Protein AF-A0A965CAP6-F1 (afdb_monomer_lite)

Secondary structure (DSSP, 8-state):
---TT--HHHHHHHHHHHHHHHHT--GGGGS-HHHHHHHH--HHHHHHHHHHHHTT---S-HHHHHHHHHHHHHHHHHHHHHH--

Foldseek 3Di:
DDPPPDDPVRVVVVVVVVVVVVVVDDPLV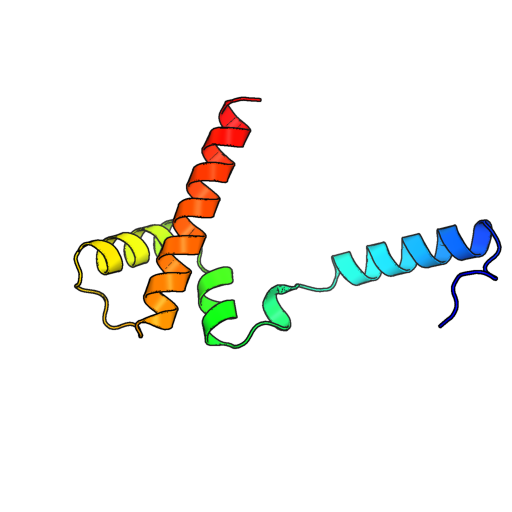PPDPLLSVLVPDDLVRLVVLLVCLVVVNDPDDPVSSVSSVVVNVVVVVVVVVVVVD

Sequence (85 aa):
MNTDNLTPEQQEQYAAFLQEFMKNVDPTDYLPPSKREIAKMDMDTLKQEYEMVQNKTSQRSSTQRALITQRYEYEQTKQQQNEQN

Radius of gyration: 19.12 Å; chains: 1; bounding box: 45×30×44 Å

pLDDT: mean 85.77, std 11.87, range [47.5, 97.38]

Structure (mmCIF, N/CA/C/O backbone):
data_AF-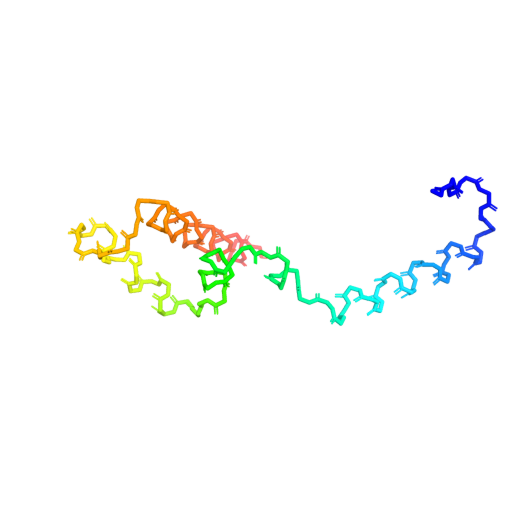A0A965CAP6-F1
#
_entry.id   AF-A0A965CAP6-F1
#
loop_
_atom_site.group_PDB
_atom_site.id
_atom_site.type_symbol
_atom_site.label_atom_id
_atom_site.label_alt_id
_atom_site.label_comp_id
_atom_site.label_asym_id
_atom_site.label_entity_id
_atom_site.label_seq_id
_atom_site.pdbx_PDB_ins_code
_atom_site.Cartn_x
_atom_site.Cartn_y
_atom_site.Cartn_z
_atom_site.occupancy
_atom_site.B_iso_or_equiv
_atom_site.auth_seq_id
_atom_site.auth_comp_id
_atom_site.auth_asym_id
_atom_site.auth_atom_id
_atom_site.pdbx_PDB_model_num
ATOM 1 N N . MET A 1 1 ? 29.258 -12.424 -11.532 1.00 49.88 1 MET A N 1
ATOM 2 C CA . MET A 1 1 ? 29.633 -12.496 -12.959 1.00 49.88 1 MET A CA 1
ATOM 3 C C . MET A 1 1 ? 30.190 -11.134 -13.334 1.00 49.88 1 MET A C 1
ATOM 5 O O . MET A 1 1 ? 29.503 -10.157 -13.077 1.00 49.88 1 MET A O 1
ATOM 9 N N . ASN A 1 2 ? 31.427 -11.059 -13.834 1.00 47.50 2 ASN A N 1
ATOM 10 C CA . ASN A 1 2 ? 32.018 -9.804 -14.313 1.00 47.50 2 ASN A CA 1
ATOM 11 C C . ASN A 1 2 ? 31.447 -9.511 -15.706 1.00 47.50 2 ASN A C 1
ATOM 13 O O . ASN A 1 2 ? 31.662 -10.299 -16.624 1.00 47.50 2 ASN A O 1
ATOM 17 N N . THR A 1 3 ? 30.688 -8.426 -15.850 1.00 55.97 3 THR A N 1
ATOM 18 C CA . THR 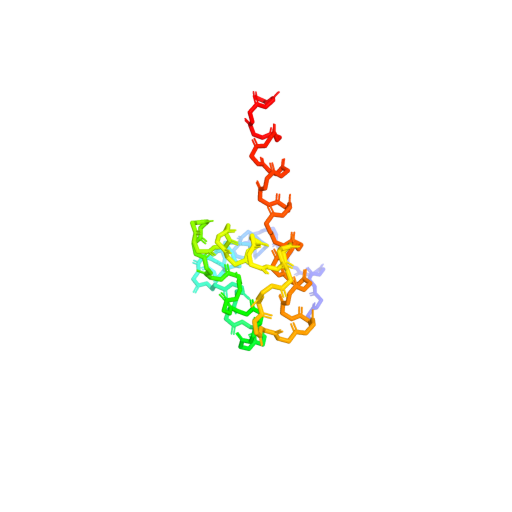A 1 3 ? 30.052 -8.015 -17.117 1.00 55.97 3 THR A CA 1
ATOM 19 C C . THR A 1 3 ? 31.000 -7.264 -18.052 1.00 55.97 3 THR A C 1
ATOM 21 O O . THR A 1 3 ? 30.643 -7.003 -19.196 1.00 55.97 3 THR A O 1
ATOM 24 N N . ASP A 1 4 ? 32.221 -6.970 -17.601 1.00 60.38 4 ASP A N 1
ATOM 25 C CA . ASP A 1 4 ? 33.198 -6.134 -18.315 1.00 60.38 4 ASP A CA 1
ATOM 26 C C . ASP A 1 4 ? 33.809 -6.787 -19.573 1.00 60.38 4 ASP A C 1
ATOM 28 O O . ASP A 1 4 ? 34.603 -6.158 -20.261 1.00 60.38 4 ASP A O 1
ATOM 32 N N . ASN A 1 5 ? 33.434 -8.030 -19.901 1.00 61.56 5 ASN A N 1
ATOM 33 C CA . ASN A 1 5 ? 33.964 -8.792 -21.043 1.00 61.56 5 ASN A CA 1
ATOM 34 C C . ASN A 1 5 ? 32.889 -9.253 -22.051 1.00 61.56 5 ASN A C 1
ATOM 36 O O . ASN A 1 5 ? 33.136 -10.176 -22.825 1.00 61.56 5 ASN A O 1
ATOM 40 N N . LEU A 1 6 ? 31.694 -8.653 -22.050 1.00 68.62 6 LEU A N 1
ATOM 41 C CA . LEU A 1 6 ? 30.652 -8.965 -23.040 1.00 68.62 6 LEU A CA 1
ATOM 42 C C . LEU A 1 6 ? 30.822 -8.099 -24.292 1.00 68.62 6 LEU A C 1
ATOM 44 O O . LEU A 1 6 ? 30.968 -6.879 -24.183 1.00 68.62 6 LEU A O 1
ATOM 48 N N . THR A 1 7 ? 30.757 -8.711 -25.478 1.00 81.00 7 THR A N 1
ATOM 49 C CA . THR A 1 7 ? 30.698 -7.956 -26.741 1.00 81.00 7 THR A CA 1
ATOM 50 C C . THR A 1 7 ? 29.397 -7.141 -26.814 1.00 81.00 7 THR A C 1
ATOM 52 O O . THR A 1 7 ? 28.417 -7.515 -26.166 1.00 81.00 7 THR A O 1
ATOM 55 N N . PRO A 1 8 ? 29.332 -6.051 -27.605 1.00 79.44 8 PRO A N 1
ATOM 56 C CA . PRO A 1 8 ? 28.114 -5.241 -27.727 1.00 79.44 8 PRO A CA 1
ATOM 57 C C . PRO A 1 8 ? 26.864 -6.065 -28.082 1.00 79.44 8 PRO A C 1
ATOM 59 O O . PRO A 1 8 ? 25.804 -5.871 -27.499 1.00 79.44 8 PRO A O 1
ATOM 62 N N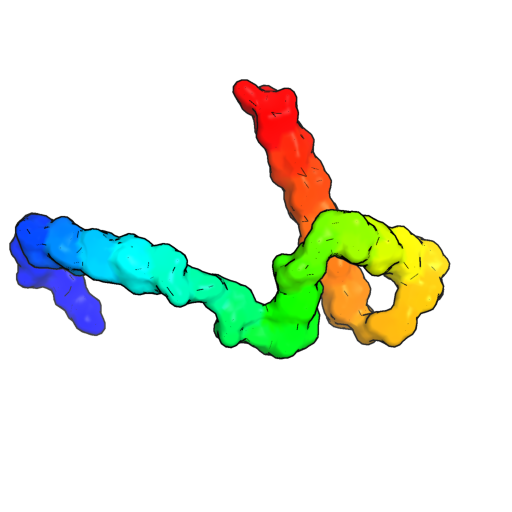 . GLU A 1 9 ? 27.014 -7.059 -28.959 1.00 78.88 9 GLU A N 1
ATOM 63 C CA . GLU A 1 9 ? 25.935 -7.971 -29.357 1.00 78.88 9 GLU A CA 1
ATOM 64 C C . GLU A 1 9 ? 25.473 -8.878 -28.199 1.00 78.88 9 GLU A C 1
ATOM 66 O O . GLU A 1 9 ? 24.280 -9.108 -28.009 1.00 78.88 9 GLU A O 1
ATOM 71 N N . GLN A 1 10 ? 26.398 -9.342 -27.353 1.00 79.69 10 GLN A N 1
ATOM 72 C CA . GLN A 1 10 ? 26.059 -10.116 -26.155 1.00 79.69 10 GLN A CA 1
ATOM 73 C C . GLN A 1 10 ? 25.403 -9.255 -25.070 1.00 79.69 10 GLN A C 1
ATOM 75 O O . GLN A 1 10 ? 24.552 -9.751 -24.332 1.00 79.69 10 GLN A O 1
ATOM 80 N N . GLN A 1 11 ? 25.771 -7.974 -24.968 1.00 80.12 11 GLN A N 1
ATOM 81 C CA . GLN A 1 11 ? 25.106 -7.029 -24.068 1.00 80.12 11 GLN A CA 1
ATOM 82 C C . GLN A 1 11 ? 23.654 -6.799 -24.496 1.00 80.12 11 GLN A C 1
ATOM 84 O O . GLN A 1 11 ? 22.763 -6.797 -23.648 1.00 80.12 11 GLN A O 1
ATOM 89 N N . GLU A 1 12 ? 23.405 -6.671 -25.799 1.00 80.88 12 GLU A N 1
ATOM 90 C CA . GLU A 1 12 ? 22.063 -6.488 -26.354 1.00 80.88 12 GLU A CA 1
ATOM 91 C C . GLU A 1 12 ? 21.188 -7.736 -26.153 1.00 80.88 12 GLU A C 1
ATOM 93 O O . GLU A 1 12 ? 20.059 -7.634 -25.672 1.00 80.88 12 GLU A O 1
ATOM 98 N N . GLN A 1 13 ? 21.737 -8.932 -26.396 1.00 83.00 13 GLN A N 1
ATOM 99 C CA . GLN A 1 13 ? 21.044 -10.194 -26.112 1.00 83.00 13 GLN A CA 1
ATOM 100 C C . GLN A 1 13 ? 20.758 -10.386 -24.618 1.00 83.00 13 GLN A C 1
ATOM 102 O O . GLN A 1 13 ? 19.673 -10.831 -24.243 1.00 83.00 13 GLN A O 1
ATOM 107 N N . TYR A 1 14 ? 21.703 -10.024 -23.749 1.00 81.50 14 TYR A N 1
ATOM 108 C CA . TYR A 1 14 ? 21.510 -10.094 -22.303 1.00 81.50 14 TYR A CA 1
ATOM 109 C C . TYR A 1 14 ? 20.452 -9.096 -21.815 1.00 81.50 14 TYR A C 1
ATOM 111 O O . TYR A 1 14 ? 19.614 -9.444 -20.983 1.00 81.50 14 TYR A O 1
ATOM 119 N N . ALA A 1 15 ? 20.439 -7.877 -22.360 1.00 82.12 15 ALA A N 1
ATOM 120 C CA . ALA A 1 15 ? 19.412 -6.884 -22.066 1.00 82.12 15 ALA A CA 1
ATOM 121 C C . ALA A 1 15 ? 18.023 -7.363 -22.514 1.00 82.12 15 ALA A C 1
ATOM 123 O O . ALA A 1 15 ? 17.072 -7.268 -21.738 1.00 82.12 15 ALA A O 1
ATOM 124 N N . ALA A 1 16 ? 17.910 -7.943 -23.713 1.00 85.00 16 ALA A N 1
ATOM 125 C CA . ALA A 1 16 ? 16.663 -8.521 -24.211 1.00 85.00 16 ALA A CA 1
ATOM 126 C C . ALA A 1 16 ? 16.174 -9.680 -23.326 1.00 85.00 16 ALA A C 1
ATOM 128 O O . ALA A 1 16 ? 15.001 -9.720 -22.952 1.00 85.00 16 ALA A O 1
ATOM 129 N N . PHE A 1 17 ? 17.084 -10.569 -22.916 1.00 84.50 17 PHE A N 1
ATOM 130 C CA . PHE A 1 17 ? 16.787 -11.660 -21.988 1.00 84.50 17 PHE A CA 1
ATOM 131 C C . PHE A 1 17 ? 16.287 -11.146 -20.634 1.00 84.50 17 PHE A C 1
ATOM 133 O O . PHE A 1 17 ? 15.257 -11.604 -20.143 1.00 84.50 17 PHE A O 1
ATOM 140 N N . LEU A 1 18 ? 16.979 -10.174 -20.031 1.00 83.38 18 LEU A N 1
ATOM 141 C CA . LEU A 1 18 ? 16.538 -9.571 -18.774 1.00 83.38 18 LEU A CA 1
ATOM 142 C C . LEU A 1 18 ? 15.170 -8.905 -18.923 1.00 83.38 18 LEU A C 1
ATOM 144 O O . LEU A 1 18 ? 14.335 -9.022 -18.030 1.00 83.38 18 LEU A O 1
ATOM 148 N N . GLN A 1 19 ? 14.916 -8.238 -20.047 1.00 84.00 19 GLN A N 1
ATOM 149 C CA . GLN A 1 19 ? 13.640 -7.583 -20.296 1.00 84.00 19 GLN A CA 1
ATOM 150 C C . GLN A 1 19 ? 12.496 -8.599 -20.430 1.00 84.00 19 GLN A C 1
ATOM 152 O O . GLN A 1 19 ? 11.424 -8.379 -19.870 1.00 84.00 19 GLN A O 1
ATOM 157 N N . GLU A 1 20 ? 12.703 -9.723 -21.123 1.00 84.25 20 GLU A N 1
ATOM 158 C CA . GLU A 1 20 ? 11.730 -10.825 -21.159 1.00 84.25 20 GLU A CA 1
ATOM 159 C C . GLU A 1 20 ? 11.550 -11.495 -19.798 1.00 84.25 20 GLU A C 1
ATOM 161 O O . GLU A 1 20 ? 10.422 -11.789 -19.400 1.00 84.25 20 GLU A O 1
ATOM 166 N N . PHE A 1 21 ? 12.634 -11.704 -19.054 1.00 81.38 21 PHE A N 1
ATOM 167 C CA . PHE A 1 21 ? 12.565 -12.274 -17.716 1.00 81.38 21 PHE A CA 1
ATOM 168 C C . PHE A 1 21 ? 11.738 -11.380 -16.786 1.00 81.38 21 PHE A C 1
ATOM 170 O O . PHE A 1 21 ? 10.791 -11.848 -16.160 1.00 81.38 21 PHE A O 1
ATOM 177 N N . MET A 1 22 ? 12.018 -10.075 -16.757 1.00 78.25 22 MET A N 1
ATOM 178 C CA . MET A 1 22 ? 11.283 -9.120 -15.923 1.00 78.25 22 MET A CA 1
ATOM 179 C C . MET A 1 22 ? 9.816 -8.956 -16.342 1.00 78.25 22 MET A C 1
ATOM 181 O O . MET A 1 22 ? 8.985 -8.679 -15.486 1.00 78.25 22 MET A O 1
ATOM 185 N N . LYS A 1 23 ? 9.462 -9.166 -17.620 1.00 80.69 23 LYS A N 1
ATOM 186 C CA . LYS A 1 23 ? 8.054 -9.166 -18.071 1.00 80.69 23 LYS A CA 1
ATOM 187 C C . LYS A 1 23 ? 7.234 -10.311 -17.474 1.00 80.69 23 LYS A C 1
ATOM 189 O O . LYS A 1 23 ? 6.030 -10.159 -17.301 1.00 80.69 23 LYS A O 1
ATOM 194 N N . ASN A 1 24 ? 7.872 -11.440 -17.180 1.00 79.56 24 ASN A N 1
ATOM 195 C CA . ASN A 1 24 ? 7.206 -12.646 -16.684 1.00 79.56 24 ASN A CA 1
ATOM 196 C C . ASN A 1 24 ? 7.267 -12.790 -15.158 1.00 79.56 24 ASN A C 1
ATOM 198 O O . ASN A 1 24 ? 6.759 -13.767 -14.611 1.00 79.56 24 ASN A O 1
ATOM 202 N N . VAL A 1 25 ? 7.903 -11.842 -14.468 1.00 80.81 25 VAL A N 1
ATOM 203 C CA . VAL A 1 25 ? 8.144 -11.910 -13.030 1.00 80.81 25 VAL A CA 1
ATOM 204 C C . VAL A 1 25 ? 7.395 -10.779 -12.339 1.00 80.81 25 VAL A C 1
ATOM 206 O O . VAL A 1 25 ? 7.733 -9.612 -12.511 1.00 80.81 25 VAL A O 1
ATOM 209 N N . ASP A 1 26 ? 6.404 -11.129 -11.516 1.00 81.38 26 ASP A N 1
ATOM 210 C CA . ASP A 1 26 ? 5.758 -10.181 -10.609 1.00 81.38 26 ASP A CA 1
ATOM 211 C C . ASP A 1 26 ? 6.697 -9.923 -9.411 1.00 81.38 26 ASP A C 1
ATOM 213 O O . ASP A 1 26 ? 6.933 -10.828 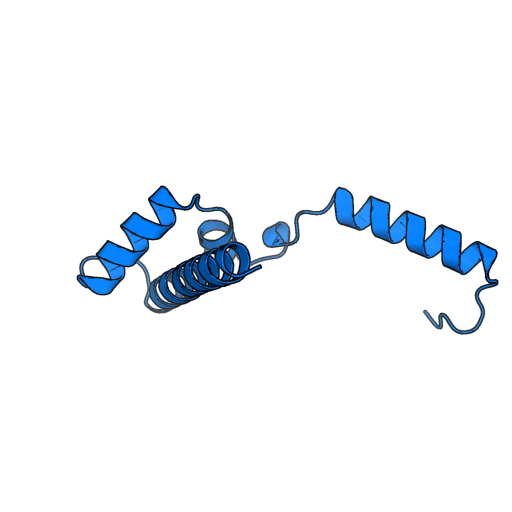-8.602 1.00 81.38 26 ASP A O 1
ATOM 217 N N . PRO A 1 27 ? 7.239 -8.701 -9.237 1.00 80.06 27 PRO A N 1
ATOM 218 C CA . PRO A 1 27 ? 8.140 -8.392 -8.127 1.00 80.06 27 PRO A CA 1
ATOM 219 C C . PRO A 1 27 ? 7.499 -8.631 -6.753 1.00 80.06 27 PRO A C 1
ATOM 221 O O . PRO A 1 27 ? 8.199 -8.864 -5.763 1.00 80.06 27 PRO A O 1
ATOM 224 N N . THR A 1 28 ? 6.166 -8.591 -6.671 1.00 84.88 28 THR A N 1
ATOM 225 C CA . THR A 1 28 ? 5.442 -8.806 -5.417 1.00 84.88 28 THR A CA 1
ATOM 226 C C . THR A 1 28 ? 5.470 -10.266 -4.958 1.00 84.88 28 THR A C 1
ATOM 228 O O . THR A 1 28 ? 5.281 -10.534 -3.767 1.00 84.88 28 THR A O 1
ATOM 231 N N . ASP A 1 29 ? 5.801 -11.216 -5.839 1.00 85.62 29 ASP A N 1
ATOM 232 C CA . ASP A 1 29 ? 5.893 -12.640 -5.501 1.00 85.62 29 ASP A CA 1
ATOM 233 C C . ASP A 1 29 ? 7.112 -12.995 -4.639 1.00 85.62 29 ASP A C 1
ATOM 235 O O . ASP A 1 29 ? 7.152 -14.067 -4.029 1.00 85.62 29 ASP A O 1
ATOM 239 N N . TYR A 1 30 ? 8.055 -12.068 -4.483 1.00 85.50 30 TYR A N 1
ATOM 240 C CA . TYR A 1 30 ? 9.178 -12.186 -3.547 1.00 85.50 30 TYR A CA 1
ATOM 241 C C . TYR A 1 30 ? 8.949 -11.417 -2.243 1.00 85.50 30 TYR A C 1
ATOM 243 O O . TYR A 1 30 ? 9.762 -11.493 -1.322 1.00 85.50 30 TYR A O 1
ATOM 251 N N . LEU A 1 31 ? 7.831 -10.692 -2.126 1.00 85.19 31 LEU A N 1
ATOM 252 C CA . LEU A 1 31 ? 7.470 -10.028 -0.881 1.00 85.19 31 LEU A CA 1
ATOM 253 C C . LEU A 1 31 ? 6.947 -11.046 0.143 1.00 85.19 31 LEU A C 1
ATOM 255 O O . LEU A 1 31 ? 6.242 -11.995 -0.230 1.00 85.19 31 LEU A O 1
ATOM 259 N N . PRO A 1 32 ? 7.205 -10.819 1.446 1.00 89.44 32 PRO A N 1
ATOM 260 C CA . PRO A 1 32 ? 6.533 -11.545 2.515 1.00 89.44 32 PRO A CA 1
ATOM 261 C C . PRO A 1 32 ? 5.005 -11.479 2.359 1.00 89.44 32 PRO A C 1
ATOM 263 O O . PRO A 1 32 ? 4.502 -10.439 1.919 1.00 89.44 32 PRO A O 1
ATOM 266 N N . PRO A 1 33 ? 4.253 -12.520 2.769 1.00 87.38 33 PRO A N 1
ATOM 267 C CA . PRO A 1 33 ? 2.811 -12.614 2.523 1.00 87.38 33 PRO A CA 1
ATOM 268 C C . PRO A 1 33 ? 2.019 -11.363 2.923 1.00 87.38 33 PRO A C 1
ATOM 270 O O . PRO A 1 33 ? 1.211 -10.871 2.145 1.00 87.38 33 PRO A O 1
ATOM 273 N N . SER A 1 34 ? 2.320 -10.781 4.086 1.00 84.00 34 SER A N 1
ATOM 274 C CA . SER A 1 34 ? 1.642 -9.581 4.594 1.00 84.00 34 SER A CA 1
ATOM 275 C C . SER A 1 34 ? 1.889 -8.324 3.756 1.00 84.00 34 SER A C 1
ATOM 277 O O . SER A 1 34 ? 1.008 -7.477 3.640 1.00 84.00 34 SER A O 1
ATOM 279 N N . LYS A 1 35 ? 3.078 -8.189 3.159 1.00 87.81 35 LYS A N 1
ATOM 280 C CA . LYS A 1 35 ? 3.403 -7.079 2.254 1.00 87.81 35 LYS A CA 1
ATOM 281 C C . LYS A 1 35 ? 2.810 -7.311 0.869 1.00 87.81 35 LYS A C 1
ATOM 283 O O . LYS A 1 35 ? 2.332 -6.366 0.253 1.00 87.81 35 LYS A O 1
ATOM 288 N N . ARG A 1 36 ? 2.821 -8.563 0.403 1.00 91.00 36 ARG A N 1
ATOM 289 C CA . ARG A 1 36 ? 2.236 -8.966 -0.879 1.00 91.00 36 ARG A CA 1
ATOM 290 C C . ARG A 1 36 ? 0.733 -8.728 -0.912 1.00 91.00 36 ARG A C 1
ATOM 292 O O . ARG A 1 36 ? 0.248 -8.170 -1.884 1.00 91.00 36 ARG A O 1
ATOM 299 N N . GLU A 1 37 ? 0.026 -9.105 0.153 1.00 91.88 37 GLU A N 1
ATOM 300 C CA . GLU A 1 37 ? -1.411 -8.853 0.301 1.00 91.88 37 GLU A CA 1
ATOM 301 C C . GLU A 1 37 ? -1.715 -7.365 0.094 1.00 91.88 37 GLU A C 1
ATOM 303 O O . GLU A 1 37 ? -2.485 -7.011 -0.792 1.00 91.88 37 GLU A O 1
ATOM 308 N N . ILE A 1 38 ? -1.032 -6.489 0.838 1.00 92.25 38 ILE A N 1
ATOM 309 C CA . ILE A 1 38 ? -1.242 -5.038 0.757 1.00 92.25 38 ILE A CA 1
ATOM 310 C C . ILE A 1 38 ? -0.848 -4.491 -0.617 1.00 92.25 38 ILE A C 1
ATOM 312 O O . ILE A 1 38 ? -1.538 -3.615 -1.123 1.00 92.25 38 ILE A O 1
ATOM 316 N N . ALA A 1 39 ? 0.221 -4.998 -1.237 1.00 89.50 39 ALA A N 1
ATOM 317 C CA . ALA A 1 39 ? 0.659 -4.571 -2.567 1.00 89.50 39 ALA A CA 1
ATOM 318 C C . ALA A 1 39 ? -0.329 -4.959 -3.680 1.00 89.50 39 ALA A C 1
ATOM 320 O O . ALA A 1 39 ? -0.462 -4.215 -4.648 1.00 89.50 39 ALA A O 1
ATOM 321 N N . LYS A 1 40 ? -1.023 -6.095 -3.533 1.00 90.94 40 LYS A N 1
ATOM 322 C CA . LYS A 1 40 ? -1.991 -6.610 -4.513 1.00 90.94 40 LYS A CA 1
ATOM 323 C C . LYS A 1 40 ? -3.426 -6.106 -4.301 1.00 90.94 40 LYS A C 1
ATOM 325 O O . LYS A 1 40 ? -4.260 -6.365 -5.161 1.00 90.94 40 LYS A O 1
ATOM 330 N N . MET A 1 41 ? -3.733 -5.398 -3.207 1.00 93.38 41 MET A N 1
ATOM 331 C CA . MET A 1 41 ? -5.065 -4.799 -3.016 1.00 93.38 41 MET A CA 1
ATOM 332 C C . MET A 1 41 ? -5.374 -3.810 -4.146 1.00 93.38 41 MET A C 1
ATOM 334 O O . MET A 1 41 ? -4.522 -3.002 -4.520 1.00 93.38 41 MET A O 1
ATOM 338 N N . ASP A 1 42 ? -6.595 -3.824 -4.656 1.00 94.38 42 ASP A N 1
ATOM 339 C CA . ASP A 1 42 ? -7.087 -2.765 -5.533 1.00 94.38 42 ASP A CA 1
ATOM 340 C C . ASP A 1 42 ? -7.233 -1.434 -4.766 1.00 94.38 42 ASP A C 1
ATOM 342 O O . ASP A 1 42 ? -7.130 -1.385 -3.535 1.00 94.38 42 ASP A O 1
ATOM 346 N N . MET A 1 43 ? -7.434 -0.336 -5.498 1.00 93.25 43 MET A N 1
ATOM 347 C CA . MET A 1 43 ? -7.495 1.000 -4.901 1.00 93.25 43 MET A CA 1
ATOM 348 C C . MET A 1 43 ? -8.725 1.223 -4.018 1.00 93.25 43 MET A C 1
ATOM 350 O O . MET A 1 43 ? -8.612 1.962 -3.039 1.00 93.25 43 MET A O 1
ATOM 354 N N . ASP A 1 44 ? -9.860 0.587 -4.311 1.00 94.50 44 ASP A N 1
ATOM 355 C CA . ASP A 1 44 ? -11.082 0.751 -3.519 1.00 94.50 44 ASP A CA 1
ATOM 356 C C . ASP A 1 44 ? -10.928 0.046 -2.168 1.00 94.50 44 ASP A C 1
ATOM 358 O O . ASP A 1 44 ? -11.155 0.648 -1.114 1.00 94.50 44 ASP A O 1
ATOM 362 N N . THR A 1 45 ? -10.423 -1.190 -2.186 1.00 95.75 45 THR A N 1
ATOM 363 C CA . THR A 1 45 ? -10.074 -1.940 -0.973 1.00 95.75 45 THR A CA 1
ATOM 364 C C . THR A 1 45 ? -9.001 -1.212 -0.164 1.00 95.75 45 THR A C 1
ATOM 366 O O . THR A 1 45 ? -9.131 -1.064 1.053 1.00 95.75 45 THR A O 1
ATOM 369 N N . LEU A 1 46 ? -7.950 -0.710 -0.824 1.00 96.06 46 LEU A N 1
ATOM 370 C CA . LEU A 1 46 ? -6.878 0.032 -0.159 1.00 96.06 46 LEU A CA 1
ATOM 371 C C . LEU A 1 46 ? -7.406 1.306 0.514 1.00 96.06 46 LEU A C 1
ATOM 373 O O . LEU A 1 46 ? -7.003 1.612 1.637 1.00 96.06 46 LEU A O 1
ATOM 377 N N . LYS A 1 47 ? -8.316 2.029 -0.146 1.00 96.50 47 LYS A N 1
ATOM 378 C CA . LYS A 1 47 ? -8.959 3.225 0.403 1.00 96.50 47 LYS A CA 1
ATOM 379 C C . LYS A 1 47 ? -9.794 2.899 1.636 1.00 96.50 47 LYS A C 1
ATOM 381 O O . LYS A 1 47 ? -9.653 3.566 2.657 1.00 96.50 47 LYS A O 1
ATOM 386 N N . GLN A 1 48 ? -10.632 1.868 1.566 1.00 96.94 48 GLN A N 1
ATOM 387 C CA . GLN A 1 48 ? -11.458 1.459 2.700 1.00 96.94 48 GLN A CA 1
ATOM 388 C C . GLN A 1 48 ? -10.593 1.067 3.907 1.00 96.94 48 GLN A C 1
ATOM 390 O O . GLN A 1 48 ? -10.838 1.504 5.032 1.00 96.94 48 GLN A O 1
ATOM 395 N N . GLU A 1 49 ? -9.547 0.274 3.677 1.00 96.06 49 GLU A N 1
ATOM 396 C CA . GLU A 1 49 ? -8.595 -0.113 4.719 1.00 96.06 49 GLU A CA 1
ATOM 397 C C . GLU A 1 49 ? -7.870 1.107 5.300 1.00 96.06 49 GLU A C 1
ATOM 399 O O . GLU A 1 49 ? -7.727 1.219 6.519 1.00 96.06 49 GLU A O 1
ATOM 404 N N . TYR A 1 50 ? -7.468 2.060 4.456 1.00 97.19 50 TYR A N 1
ATOM 405 C CA . TYR A 1 50 ? -6.892 3.327 4.899 1.00 97.19 50 TYR A CA 1
ATOM 406 C C . TYR A 1 50 ? -7.851 4.097 5.814 1.00 97.19 50 TYR A C 1
ATOM 408 O O . TYR A 1 50 ? -7.456 4.505 6.905 1.00 97.19 50 TYR A O 1
ATOM 416 N N . GLU A 1 51 ? -9.122 4.243 5.439 1.00 97.31 51 GLU A N 1
ATOM 417 C CA . GLU A 1 51 ? -10.132 4.914 6.265 1.00 97.31 51 GLU A CA 1
ATOM 418 C C . GLU A 1 51 ? -10.319 4.214 7.618 1.00 97.31 51 GLU A C 1
ATOM 420 O O . GLU A 1 51 ? -10.383 4.872 8.658 1.00 97.31 51 GLU A O 1
ATOM 425 N N . MET A 1 52 ? -10.328 2.878 7.646 1.00 97.38 52 MET A N 1
ATOM 426 C CA . MET A 1 52 ? -10.377 2.111 8.897 1.00 97.38 52 MET A CA 1
ATOM 427 C C . MET A 1 52 ? -9.131 2.328 9.767 1.00 97.38 52 MET A C 1
ATOM 429 O O . MET A 1 52 ? -9.225 2.364 10.998 1.00 97.38 52 MET A O 1
ATOM 433 N N . VAL A 1 53 ? -7.953 2.476 9.154 1.00 96.88 53 VAL A N 1
ATOM 434 C CA . VAL A 1 53 ? -6.709 2.816 9.858 1.00 96.88 53 VAL A CA 1
ATOM 435 C C . VAL A 1 53 ? -6.796 4.219 10.458 1.00 96.88 53 VAL A C 1
ATOM 437 O O . VAL A 1 53 ? -6.514 4.378 11.647 1.00 96.88 53 VAL A O 1
ATOM 440 N N . GLN A 1 54 ? -7.235 5.214 9.681 1.00 96.69 54 GLN A N 1
ATOM 441 C CA . GLN A 1 54 ? -7.362 6.604 10.139 1.00 96.69 54 GLN A CA 1
ATOM 442 C C . GLN A 1 54 ? -8.404 6.751 11.253 1.00 96.69 54 GLN A C 1
ATOM 444 O O . GLN A 1 54 ? -8.153 7.406 12.265 1.00 96.69 54 GLN A O 1
ATOM 449 N N . ASN A 1 55 ? -9.532 6.049 11.131 1.00 97.31 55 ASN A N 1
ATOM 450 C CA . ASN A 1 55 ? -10.589 6.016 12.142 1.00 97.31 55 ASN A CA 1
ATOM 451 C C . ASN A 1 55 ? -10.237 5.153 13.366 1.00 97.31 55 ASN A C 1
ATOM 453 O O . ASN A 1 55 ? -11.031 5.062 14.301 1.00 97.31 55 ASN A O 1
ATOM 457 N N . LYS A 1 56 ? -9.052 4.524 13.386 1.00 94.88 56 LYS A N 1
ATOM 458 C CA . LYS A 1 56 ? -8.572 3.637 14.462 1.00 94.88 56 LYS A CA 1
ATOM 459 C C . LYS A 1 56 ? -9.495 2.441 14.732 1.00 94.88 56 LYS A C 1
ATOM 461 O O . LYS A 1 56 ? -9.523 1.919 15.844 1.00 94.88 56 LYS A O 1
ATOM 466 N N . THR A 1 57 ? -10.223 1.986 13.716 1.00 96.31 57 THR A N 1
ATOM 467 C CA . THR A 1 57 ? -11.135 0.830 13.782 1.00 96.31 57 THR A CA 1
ATOM 468 C C . THR A 1 57 ? -10.542 -0.436 13.156 1.00 96.31 57 THR A C 1
ATOM 470 O O . THR A 1 57 ? -11.079 -1.527 13.348 1.00 96.31 57 THR A O 1
ATOM 473 N N . SER A 1 58 ? -9.418 -0.320 12.437 1.00 94.12 58 SER A N 1
ATOM 474 C CA . SER A 1 58 ? -8.724 -1.458 11.826 1.00 94.12 58 SER A CA 1
ATOM 475 C C . SER A 1 58 ? -8.187 -2.453 12.864 1.00 94.12 58 SER A C 1
ATOM 477 O O . SER A 1 58 ? -7.451 -2.088 13.782 1.00 94.12 58 SER A O 1
ATOM 479 N N . GLN A 1 59 ? -8.490 -3.736 12.653 1.00 95.38 59 GLN A N 1
ATOM 480 C CA . GLN A 1 59 ? -8.004 -4.861 13.468 1.00 95.38 59 GLN A CA 1
ATOM 481 C C . GLN A 1 59 ? -6.621 -5.374 13.030 1.00 95.38 59 GLN A C 1
ATOM 483 O O . GLN A 1 59 ? -6.067 -6.292 13.634 1.00 95.38 59 GLN A O 1
ATOM 488 N N . ARG A 1 60 ? -6.044 -4.802 11.967 1.00 93.50 60 ARG A N 1
ATOM 489 C CA . ARG A 1 60 ? -4.744 -5.222 11.426 1.00 93.50 60 ARG A CA 1
ATOM 490 C C . ARG A 1 60 ? -3.602 -4.865 12.370 1.00 93.50 60 ARG A C 1
ATOM 492 O O . ARG A 1 60 ? -3.722 -3.946 13.176 1.00 93.50 60 ARG A O 1
ATOM 499 N N . SER A 1 61 ? -2.462 -5.542 12.241 1.00 95.00 61 SER A N 1
ATOM 500 C CA . SER A 1 61 ? -1.262 -5.239 13.040 1.00 95.00 61 SER A CA 1
ATOM 501 C C . SER A 1 61 ? -0.720 -3.829 12.766 1.00 95.00 61 SER A C 1
ATOM 503 O O . SER A 1 61 ? -0.925 -3.277 11.686 1.00 95.00 61 SER A O 1
ATOM 505 N N . SER A 1 62 ? 0.023 -3.244 13.712 1.00 93.94 62 SER A N 1
ATOM 506 C CA . SER A 1 62 ? 0.623 -1.905 13.553 1.00 93.94 62 SER A CA 1
ATOM 507 C C . SER A 1 62 ? 1.457 -1.773 12.276 1.00 93.94 62 SER A C 1
ATOM 509 O O . SER A 1 62 ? 1.342 -0.775 11.569 1.00 93.94 62 SER A O 1
ATOM 511 N N . THR A 1 63 ? 2.235 -2.803 11.944 1.00 93.00 63 THR A N 1
ATOM 512 C CA . THR A 1 63 ? 3.030 -2.862 10.715 1.00 93.00 63 THR A CA 1
ATOM 513 C C . THR A 1 63 ? 2.157 -2.860 9.462 1.00 93.00 63 THR A C 1
ATOM 515 O O . THR A 1 63 ? 2.450 -2.125 8.526 1.00 93.00 63 THR A O 1
ATOM 518 N N . GLN A 1 64 ? 1.071 -3.638 9.431 1.00 94.06 64 GLN A N 1
ATOM 519 C CA . GLN A 1 64 ? 0.151 -3.645 8.288 1.00 94.06 64 GLN A CA 1
ATOM 520 C C . GLN A 1 64 ? -0.556 -2.299 8.126 1.00 94.06 64 GLN A C 1
ATOM 522 O O . GLN A 1 64 ? -0.652 -1.802 7.011 1.00 94.06 64 GLN A O 1
ATOM 527 N N . ARG A 1 65 ? -0.990 -1.680 9.231 1.00 96.31 65 ARG A N 1
ATOM 528 C CA . ARG A 1 65 ? -1.600 -0.344 9.203 1.00 96.31 65 ARG A CA 1
ATOM 529 C C . ARG A 1 65 ? -0.641 0.696 8.618 1.00 96.31 65 ARG A C 1
ATOM 531 O O . ARG A 1 65 ? -1.043 1.458 7.751 1.00 96.31 65 ARG A O 1
ATOM 538 N N . ALA A 1 66 ? 0.632 0.673 9.023 1.00 95.38 66 ALA A N 1
ATOM 539 C CA . ALA A 1 66 ? 1.652 1.565 8.469 1.00 95.38 66 ALA A CA 1
ATOM 540 C C . ALA A 1 66 ? 1.863 1.352 6.960 1.00 95.38 66 ALA A C 1
ATOM 542 O O . ALA A 1 66 ? 1.956 2.318 6.209 1.00 95.38 66 ALA A O 1
ATOM 543 N N . LEU A 1 67 ? 1.895 0.096 6.507 1.00 95.31 67 LEU A N 1
ATOM 544 C CA . LEU A 1 67 ? 2.044 -0.241 5.089 1.00 95.31 67 LEU A CA 1
ATOM 545 C C . LEU A 1 67 ? 0.838 0.201 4.247 1.00 95.31 67 LEU A C 1
ATOM 547 O O . LEU A 1 67 ? 1.027 0.693 3.139 1.00 95.31 67 LEU A O 1
ATOM 551 N N . ILE A 1 68 ? -0.382 0.052 4.771 1.00 96.88 68 ILE A N 1
ATOM 552 C CA . ILE A 1 68 ? -1.614 0.532 4.126 1.00 96.88 68 ILE A CA 1
ATOM 553 C C . ILE A 1 68 ? -1.562 2.052 3.958 1.00 96.88 68 ILE A C 1
ATOM 555 O O . ILE A 1 68 ? -1.766 2.547 2.852 1.00 96.88 68 ILE A O 1
ATOM 559 N N . THR A 1 69 ? -1.219 2.778 5.028 1.00 96.38 69 THR A N 1
ATOM 560 C CA . THR A 1 69 ? -1.041 4.237 5.001 1.00 96.38 69 THR A CA 1
ATOM 561 C C . THR A 1 69 ? -0.033 4.660 3.938 1.00 96.38 69 THR A C 1
ATOM 563 O O . THR A 1 69 ? -0.376 5.431 3.046 1.00 96.38 69 THR A O 1
ATOM 566 N N . GLN A 1 70 ? 1.174 4.091 3.974 1.00 94.94 70 GLN A N 1
ATOM 567 C CA . GLN A 1 70 ? 2.241 4.433 3.032 1.00 94.94 70 GLN A CA 1
ATOM 568 C C . GLN A 1 70 ? 1.853 4.158 1.577 1.00 94.94 70 GLN A C 1
ATOM 570 O O . GLN A 1 70 ? 2.111 4.983 0.703 1.00 94.94 70 GLN A O 1
ATOM 575 N N . ARG A 1 71 ? 1.236 3.002 1.301 1.00 94.44 71 ARG A N 1
ATOM 576 C CA . ARG A 1 71 ? 0.835 2.640 -0.062 1.00 94.44 71 ARG A CA 1
ATOM 577 C C . ARG A 1 71 ? -0.237 3.586 -0.598 1.00 94.44 71 ARG A C 1
ATOM 579 O O . ARG A 1 71 ? -0.128 4.031 -1.735 1.00 94.44 71 ARG A O 1
ATOM 586 N N . TYR A 1 72 ? -1.250 3.898 0.208 1.00 95.94 72 TYR A N 1
ATOM 587 C CA . TYR A 1 72 ? -2.337 4.776 -0.220 1.00 95.94 72 TYR A CA 1
ATOM 588 C C . TYR A 1 72 ? -1.841 6.201 -0.502 1.00 95.94 72 TYR A C 1
ATOM 590 O O . TYR A 1 72 ? -2.171 6.776 -1.536 1.00 95.94 72 TYR A O 1
ATOM 598 N N . GLU A 1 73 ? -0.991 6.749 0.369 1.00 94.69 73 GLU A N 1
ATOM 599 C CA . GLU A 1 73 ? -0.385 8.076 0.186 1.00 94.69 73 GLU A CA 1
ATOM 600 C C . GLU A 1 73 ? 0.502 8.148 -1.064 1.00 94.69 73 GLU A C 1
ATOM 602 O O . GLU A 1 73 ? 0.474 9.141 -1.797 1.00 94.69 73 GLU A O 1
ATOM 607 N N . TYR A 1 74 ? 1.256 7.082 -1.343 1.00 94.19 74 TYR A N 1
ATOM 608 C CA . TYR A 1 74 ? 2.042 6.970 -2.568 1.00 94.19 74 TYR A CA 1
ATOM 609 C C . TYR A 1 74 ? 1.162 7.012 -3.825 1.00 94.19 74 TYR A C 1
ATOM 611 O O . TYR A 1 74 ? 1.442 7.793 -4.733 1.00 94.19 74 TYR A O 1
ATOM 619 N N . GLU A 1 75 ? 0.086 6.222 -3.878 1.00 91.88 75 GLU A N 1
ATOM 620 C CA . GLU A 1 75 ? -0.813 6.196 -5.041 1.00 91.88 75 GLU A CA 1
ATOM 621 C C . GLU A 1 75 ? -1.532 7.538 -5.239 1.00 91.88 75 GLU A C 1
ATOM 623 O O . GLU A 1 75 ? -1.644 8.010 -6.369 1.00 91.88 75 GLU A O 1
ATOM 628 N N . GLN A 1 76 ? -1.925 8.213 -4.155 1.00 91.06 76 GLN A N 1
ATOM 629 C CA . GLN A 1 76 ? -2.478 9.572 -4.2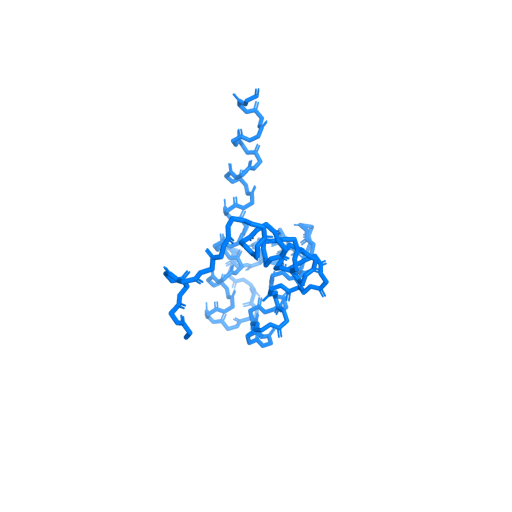14 1.00 91.06 76 GLN A CA 1
ATOM 630 C C . GLN A 1 76 ? -1.475 10.579 -4.790 1.00 91.06 76 GLN A C 1
ATOM 632 O O . GLN A 1 76 ? -1.810 11.381 -5.659 1.00 91.06 76 GLN A O 1
ATOM 637 N N . THR A 1 77 ? -0.219 10.507 -4.348 1.00 91.06 77 THR A N 1
ATOM 638 C CA . THR A 1 77 ? 0.850 11.389 -4.837 1.00 91.06 77 THR A CA 1
ATOM 639 C C . THR A 1 77 ? 1.134 11.136 -6.317 1.00 91.06 77 THR A C 1
ATOM 641 O O . THR A 1 77 ? 1.290 12.071 -7.099 1.00 91.06 77 THR A O 1
ATOM 644 N N . LYS A 1 78 ? 1.165 9.864 -6.724 1.00 90.00 78 LYS A N 1
ATOM 645 C CA . LYS A 1 78 ? 1.371 9.447 -8.112 1.00 90.00 78 LYS A CA 1
ATOM 646 C C . LYS A 1 78 ? 0.239 9.916 -9.030 1.00 90.00 78 LYS A C 1
ATOM 648 O O . LYS A 1 78 ? 0.516 10.367 -10.137 1.00 90.00 78 LYS A O 1
ATOM 653 N N . GLN A 1 79 ? -1.015 9.841 -8.581 1.00 83.62 79 GLN A N 1
ATOM 654 C CA . GLN A 1 79 ? -2.162 10.368 -9.329 1.00 83.62 79 GLN A CA 1
ATOM 655 C C . GLN A 1 79 ? -2.045 11.884 -9.528 1.00 83.62 79 GLN A C 1
ATOM 657 O O . GLN A 1 79 ? -2.133 12.350 -10.659 1.00 83.62 79 GLN A O 1
ATOM 662 N N . GLN A 1 80 ? -1.706 12.633 -8.475 1.00 78.94 80 GLN A N 1
ATOM 663 C CA . GLN A 1 80 ? -1.505 14.085 -8.564 1.00 78.94 80 GLN A CA 1
ATOM 664 C C . GLN A 1 80 ? -0.358 14.470 -9.514 1.00 78.94 80 GLN A C 1
ATOM 666 O O . GLN A 1 80 ? -0.469 15.441 -10.257 1.00 78.94 80 GLN A O 1
ATOM 671 N N . GLN A 1 81 ? 0.739 13.706 -9.525 1.00 75.31 81 GLN A N 1
ATOM 672 C CA . GLN A 1 81 ? 1.858 13.929 -10.450 1.00 75.31 81 GLN A CA 1
ATOM 673 C C . GLN A 1 81 ? 1.501 13.607 -11.907 1.00 75.31 81 GLN A C 1
ATOM 675 O O . GLN A 1 81 ? 2.011 14.259 -12.817 1.00 75.31 81 GLN A O 1
ATOM 680 N N . ASN A 1 82 ? 0.630 12.625 -12.140 1.00 73.06 82 ASN A N 1
ATOM 681 C CA . ASN A 1 82 ? 0.148 12.288 -13.479 1.00 73.06 82 ASN A CA 1
ATOM 682 C C . ASN A 1 82 ? -0.889 13.291 -14.009 1.00 73.06 82 ASN A C 1
ATOM 684 O O . ASN A 1 82 ? -1.023 13.417 -15.216 1.00 73.06 82 ASN A O 1
ATOM 688 N N . GLU A 1 83 ? -1.614 13.993 -13.136 1.00 65.25 83 GLU A N 1
ATOM 689 C CA . GLU A 1 83 ? -2.568 15.049 -13.516 1.00 65.25 83 GLU A CA 1
ATOM 690 C C . GLU A 1 83 ? -1.892 16.406 -13.790 1.00 65.25 83 GLU A C 1
ATOM 692 O O . GLU A 1 83 ? -2.496 17.289 -14.396 1.00 65.25 83 GLU A O 1
ATOM 697 N N . GLN A 1 84 ? -0.648 16.590 -13.332 1.00 55.72 84 GLN A N 1
ATOM 698 C CA . GLN A 1 84 ? 0.137 17.819 -13.514 1.00 55.72 84 GLN A CA 1
ATOM 699 C C . GLN A 1 84 ? 1.076 17.798 -14.735 1.00 55.72 84 GLN A C 1
ATOM 701 O O . GLN A 1 84 ? 1.705 18.821 -15.014 1.00 55.72 84 GLN A O 1
ATOM 706 N N . ASN A 1 85 ? 1.175 16.671 -15.448 1.00 51.31 85 ASN A N 1
ATOM 707 C CA . ASN A 1 85 ? 1.952 16.512 -16.687 1.00 51.31 85 ASN A CA 1
ATOM 708 C C . ASN A 1 85 ? 1.031 16.311 -17.892 1.00 51.31 85 ASN A C 1
ATOM 710 O O . ASN A 1 85 ? 1.433 16.740 -18.997 1.00 51.31 85 ASN A O 1
#